Protein AF-A0A3B9SFB4-F1 (afdb_monomer_lite)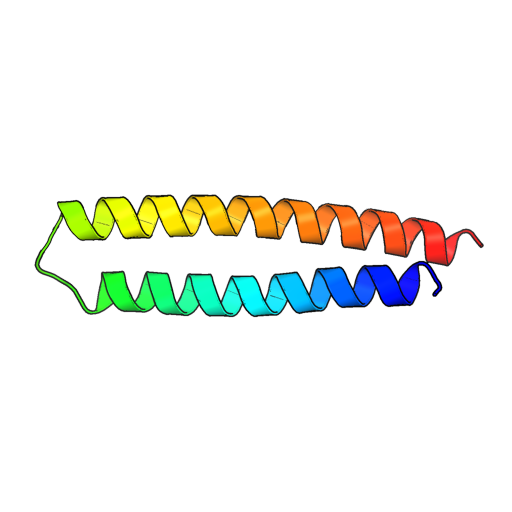

Structure (mmCIF, N/CA/C/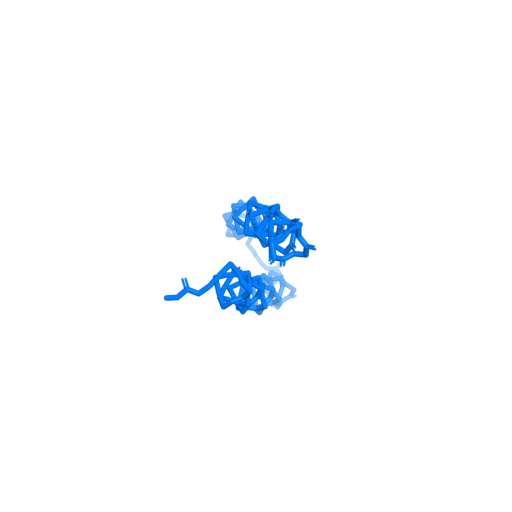O backbone):
data_AF-A0A3B9SFB4-F1
#
_entry.id   AF-A0A3B9SFB4-F1
#
loop_
_atom_site.group_PDB
_atom_site.id
_atom_site.type_symbol
_atom_site.label_atom_id
_atom_site.label_alt_id
_atom_site.label_comp_id
_atom_site.label_asym_id
_atom_site.label_entity_id
_atom_site.label_seq_id
_atom_site.pdbx_PDB_ins_code
_atom_site.Cartn_x
_atom_site.Cartn_y
_atom_site.Cartn_z
_atom_site.occupancy
_atom_site.B_iso_or_equiv
_atom_site.auth_seq_id
_atom_site.auth_comp_id
_atom_site.auth_asym_id
_atom_site.auth_atom_id
_atom_site.pdbx_PDB_model_num
ATOM 1 N N . MET A 1 1 ? 8.027 -10.921 -18.164 1.00 63.00 1 MET A N 1
ATOM 2 C CA . MET A 1 1 ? 7.456 -9.750 -17.467 1.00 63.00 1 MET A CA 1
ATOM 3 C C . MET A 1 1 ? 8.499 -8.656 -17.483 1.00 63.00 1 MET A C 1
ATOM 5 O O . MET A 1 1 ? 9.641 -8.947 -17.151 1.00 63.00 1 MET A O 1
ATOM 9 N N . ASP A 1 2 ? 8.132 -7.458 -17.928 1.00 87.19 2 ASP A N 1
ATOM 10 C CA . ASP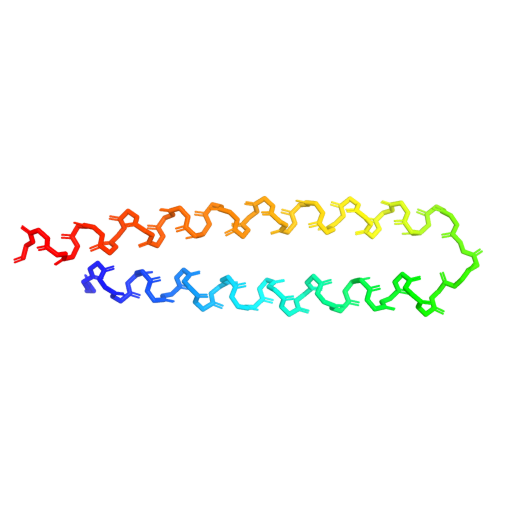 A 1 2 ? 9.009 -6.285 -17.893 1.00 87.19 2 ASP A CA 1
ATOM 11 C C . ASP A 1 2 ? 8.847 -5.501 -16.576 1.00 87.19 2 ASP A C 1
ATOM 13 O O . ASP A 1 2 ? 7.911 -5.717 -15.798 1.00 87.19 2 ASP A O 1
ATOM 17 N N . TYR A 1 3 ? 9.778 -4.578 -16.327 1.00 90.56 3 TYR A N 1
ATOM 18 C CA . TYR A 1 3 ? 9.770 -3.724 -15.141 1.00 90.56 3 TYR A CA 1
ATOM 19 C C . TYR A 1 3 ? 8.523 -2.828 -15.038 1.00 90.56 3 TYR A C 1
ATOM 21 O O . TYR A 1 3 ? 8.126 -2.490 -13.923 1.00 90.56 3 TYR A O 1
ATOM 29 N N . GLN A 1 4 ? 7.891 -2.469 -16.159 1.00 91.75 4 GLN A N 1
ATOM 30 C CA . GLN A 1 4 ? 6.690 -1.634 -16.188 1.00 91.75 4 GLN A CA 1
ATOM 31 C C . GLN A 1 4 ? 5.476 -2.396 -15.648 1.00 91.75 4 GLN A C 1
ATOM 33 O O . GLN A 1 4 ? 4.723 -1.870 -14.830 1.00 91.75 4 GLN A O 1
ATOM 38 N N . ASN A 1 5 ? 5.321 -3.659 -16.042 1.00 93.50 5 ASN A N 1
ATOM 39 C CA . ASN A 1 5 ? 4.272 -4.542 -15.546 1.00 93.50 5 ASN A CA 1
ATOM 40 C C . ASN A 1 5 ? 4.395 -4.756 -14.032 1.00 93.50 5 ASN A C 1
ATOM 42 O O . ASN A 1 5 ? 3.415 -4.596 -13.307 1.00 93.50 5 ASN A O 1
ATOM 46 N N . TRP A 1 6 ? 5.607 -5.000 -13.525 1.00 94.50 6 TRP A N 1
ATOM 47 C CA . TRP A 1 6 ? 5.826 -5.085 -12.078 1.00 94.50 6 TRP A CA 1
ATOM 48 C C . TRP A 1 6 ? 5.541 -3.761 -11.364 1.00 94.50 6 TRP A C 1
ATOM 50 O O . TRP A 1 6 ? 4.940 -3.764 -10.291 1.00 94.50 6 TRP A O 1
ATOM 60 N N . ALA A 1 7 ? 5.928 -2.617 -11.938 1.00 95.19 7 ALA A N 1
ATOM 61 C CA . ALA A 1 7 ? 5.615 -1.317 -11.349 1.00 95.19 7 ALA A CA 1
ATOM 62 C C . ALA A 1 7 ? 4.098 -1.106 -11.217 1.00 95.19 7 ALA A C 1
ATOM 64 O O . ALA A 1 7 ? 3.635 -0.665 -10.162 1.00 95.19 7 ALA A O 1
ATOM 65 N N . ASN A 1 8 ? 3.332 -1.487 -12.243 1.00 96.00 8 ASN A N 1
ATOM 66 C CA . ASN A 1 8 ? 1.873 -1.416 -12.237 1.00 96.00 8 ASN A CA 1
ATOM 67 C C . ASN A 1 8 ? 1.261 -2.312 -11.146 1.00 96.00 8 ASN A C 1
ATOM 69 O O . ASN A 1 8 ? 0.419 -1.840 -10.388 1.00 96.00 8 ASN A O 1
ATOM 73 N N . GLU A 1 9 ? 1.741 -3.546 -10.958 1.00 96.75 9 GLU A N 1
ATOM 74 C CA . GLU A 1 9 ? 1.263 -4.430 -9.877 1.00 96.75 9 GLU A CA 1
ATOM 75 C C . GLU A 1 9 ? 1.462 -3.822 -8.471 1.00 96.75 9 GLU A C 1
ATOM 77 O O . GLU A 1 9 ? 0.598 -3.932 -7.585 1.00 96.75 9 GLU A O 1
ATOM 82 N N . TYR A 1 10 ? 2.589 -3.137 -8.247 1.00 97.19 10 TYR A N 1
ATOM 83 C CA . TYR A 1 10 ? 2.833 -2.419 -6.994 1.00 97.19 10 TYR A CA 1
ATOM 84 C C . TYR A 1 10 ? 1.918 -1.195 -6.837 1.00 97.19 10 TYR A C 1
ATOM 86 O O . TYR A 1 10 ? 1.464 -0.927 -5.720 1.00 97.19 10 TYR A O 1
ATOM 94 N N . LEU A 1 11 ? 1.614 -0.471 -7.918 1.00 97.31 11 LEU A N 1
ATOM 95 C CA . LEU A 1 11 ? 0.672 0.654 -7.900 1.00 97.31 11 LEU A CA 1
ATOM 96 C C . LEU A 1 11 ? -0.767 0.189 -7.628 1.00 97.31 11 LEU A C 1
ATOM 98 O O . LEU A 1 11 ? -1.420 0.743 -6.742 1.00 97.31 11 LEU A O 1
ATOM 102 N N . ASP A 1 12 ? -1.218 -0.896 -8.253 1.00 97.94 12 ASP A N 1
ATOM 103 C CA . ASP A 1 12 ? -2.516 -1.521 -7.968 1.00 97.94 12 ASP A CA 1
ATOM 104 C C . ASP A 1 12 ? -2.627 -1.922 -6.490 1.00 97.94 12 ASP A C 1
ATOM 106 O O . ASP A 1 12 ? -3.659 -1.758 -5.827 1.00 97.94 12 ASP A O 1
ATOM 110 N N . THR A 1 13 ? -1.533 -2.441 -5.930 1.00 97.25 13 THR A N 1
ATOM 111 C CA . THR A 1 13 ? -1.457 -2.785 -4.508 1.00 97.25 13 THR A CA 1
ATOM 112 C C . THR A 1 13 ? -1.578 -1.539 -3.624 1.00 97.25 13 THR A C 1
ATOM 114 O O . THR A 1 13 ? -2.290 -1.563 -2.615 1.00 97.25 13 THR A O 1
ATOM 117 N N . VAL A 1 14 ? -0.960 -0.419 -4.010 1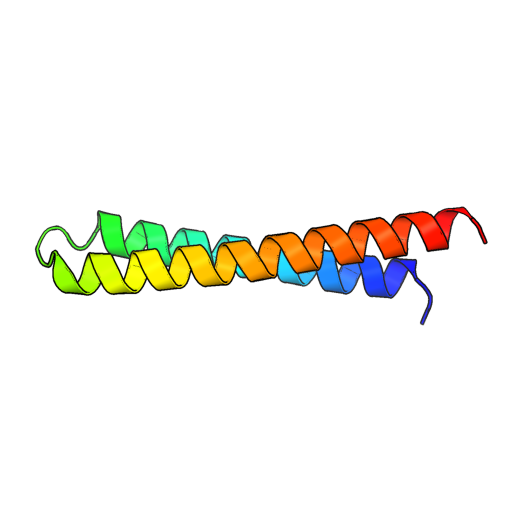.00 98.06 14 VAL A N 1
ATOM 118 C CA . VAL A 1 14 ? -1.098 0.872 -3.315 1.00 98.06 14 VAL A CA 1
ATOM 119 C C . VAL A 1 14 ? -2.553 1.341 -3.295 1.00 98.06 14 VAL A C 1
ATOM 121 O O . VAL A 1 14 ? -3.034 1.778 -2.243 1.00 98.06 14 VAL A O 1
ATOM 124 N N . GLU A 1 15 ? -3.277 1.223 -4.407 1.00 97.88 15 GLU A N 1
ATOM 125 C CA . GLU A 1 15 ? -4.694 1.594 -4.482 1.00 97.88 15 GLU A CA 1
ATOM 126 C C . GLU A 1 15 ? -5.567 0.735 -3.564 1.00 97.88 15 GLU A C 1
ATOM 128 O O . GLU A 1 15 ? -6.369 1.262 -2.780 1.00 97.88 15 GLU A O 1
ATOM 133 N N . LYS A 1 16 ? -5.348 -0.585 -3.567 1.00 97.94 16 LYS A N 1
ATOM 134 C CA . LYS A 1 16 ? -6.031 -1.517 -2.656 1.00 97.94 16 LYS A CA 1
ATOM 135 C C . LYS A 1 16 ? -5.783 -1.137 -1.194 1.00 97.94 16 LYS A C 1
ATOM 137 O O . LYS A 1 16 ? -6.728 -1.067 -0.400 1.00 97.94 16 LYS A O 1
ATOM 142 N N . ILE A 1 17 ? -4.538 -0.813 -0.836 1.00 97.69 17 ILE A N 1
ATOM 143 C CA . ILE A 1 17 ? -4.180 -0.380 0.521 1.00 97.69 17 ILE A CA 1
ATOM 144 C C . ILE A 1 17 ? -4.859 0.949 0.886 1.00 97.69 17 ILE A C 1
ATOM 146 O O . ILE A 1 17 ? -5.381 1.083 1.998 1.00 97.69 17 ILE A O 1
ATOM 150 N N . ASN A 1 18 ? -4.921 1.920 -0.031 1.00 97.56 18 ASN A N 1
ATOM 151 C CA . ASN A 1 18 ? -5.652 3.174 0.190 1.00 97.56 18 ASN A CA 1
ATOM 152 C C . ASN A 1 18 ? -7.133 2.903 0.513 1.00 97.56 18 ASN A C 1
ATOM 154 O O . ASN A 1 18 ? -7.682 3.493 1.452 1.00 97.56 18 ASN A O 1
ATOM 158 N N . GLY A 1 19 ? -7.761 1.962 -0.201 1.00 97.88 19 GLY A N 1
ATOM 159 C CA . GLY A 1 19 ? -9.124 1.503 0.073 1.00 97.88 19 GLY A CA 1
ATOM 160 C C . GLY A 1 19 ? -9.286 0.903 1.475 1.00 97.88 19 GLY A C 1
ATOM 161 O O . GLY A 1 19 ? -10.225 1.252 2.199 1.00 97.88 19 GLY A O 1
ATOM 162 N N . VAL A 1 20 ? -8.349 0.052 1.905 1.00 97.38 20 VAL A N 1
ATOM 163 C CA . VAL A 1 20 ? -8.337 -0.527 3.261 1.00 97.38 20 VAL A CA 1
ATOM 164 C C . VAL A 1 20 ? -8.197 0.563 4.326 1.00 97.38 20 VAL A C 1
ATOM 166 O O . VAL A 1 20 ? -8.985 0.599 5.274 1.00 97.38 20 VAL A O 1
ATOM 169 N N . ILE A 1 21 ? -7.254 1.494 4.161 1.00 97.12 21 ILE A N 1
ATOM 170 C CA . ILE A 1 21 ? -7.049 2.608 5.096 1.00 97.12 21 ILE A CA 1
ATOM 171 C C . ILE A 1 21 ? -8.312 3.472 5.196 1.00 97.12 21 ILE A C 1
ATOM 173 O O . ILE A 1 21 ? -8.714 3.831 6.304 1.00 97.12 21 ILE A O 1
ATOM 177 N N . LYS A 1 22 ? -8.973 3.779 4.071 1.00 96.94 22 LYS A N 1
ATOM 178 C CA . LYS A 1 22 ? -10.227 4.550 4.053 1.00 96.94 22 LYS A CA 1
ATOM 179 C C . LYS A 1 22 ? -11.328 3.845 4.850 1.00 96.94 22 LYS A C 1
ATOM 181 O O . LYS A 1 22 ? -11.966 4.481 5.688 1.00 96.94 22 LYS A O 1
ATOM 186 N N . LYS A 1 23 ? -11.497 2.529 4.666 1.00 95.88 23 LYS A N 1
ATOM 187 C CA . LYS A 1 23 ? -12.456 1.715 5.437 1.00 95.88 23 LYS A CA 1
ATOM 188 C C . LYS A 1 23 ? -12.134 1.713 6.936 1.00 95.88 23 LYS A C 1
ATOM 190 O O . LYS A 1 23 ? -13.037 1.866 7.753 1.00 95.88 23 LYS A O 1
ATOM 195 N N . LEU A 1 24 ? -10.860 1.584 7.314 1.00 94.00 24 LEU A N 1
ATOM 196 C CA . LEU A 1 24 ? -10.437 1.616 8.720 1.00 94.00 24 LEU A CA 1
ATOM 197 C C . LEU A 1 24 ? -10.673 2.991 9.366 1.00 94.00 24 LEU A C 1
ATOM 199 O O . LEU A 1 24 ? -11.177 3.061 10.484 1.00 94.00 24 LEU A O 1
ATOM 203 N N . LYS A 1 25 ? -10.384 4.086 8.653 1.00 92.38 25 LYS A N 1
ATOM 204 C CA . LYS A 1 25 ? -10.683 5.450 9.119 1.00 92.38 25 LYS A CA 1
ATOM 205 C C . LYS A 1 25 ? -12.188 5.680 9.293 1.00 92.38 25 LYS A C 1
ATOM 207 O O . LYS A 1 25 ? -12.596 6.276 10.286 1.00 92.38 25 LYS A O 1
ATOM 212 N N . ALA A 1 26 ? -13.010 5.177 8.369 1.00 92.50 26 ALA A N 1
ATOM 213 C CA . ALA A 1 26 ? -14.466 5.254 8.477 1.00 92.50 26 ALA A CA 1
ATOM 214 C C . ALA A 1 26 ? -14.997 4.486 9.699 1.00 92.50 26 ALA A C 1
ATOM 216 O O . ALA A 1 26 ? -15.860 4.998 10.406 1.00 92.50 26 ALA A O 1
ATOM 217 N N . LYS A 1 27 ? -14.429 3.308 10.006 1.00 89.44 27 LYS A N 1
ATOM 218 C CA . LYS A 1 27 ? -14.766 2.555 11.226 1.00 89.44 27 LYS A CA 1
ATOM 219 C C . LYS A 1 27 ? -14.502 3.367 12.497 1.00 89.44 27 LYS A C 1
ATOM 221 O O . LYS A 1 27 ? -15.389 3.431 13.334 1.00 89.44 27 LYS A O 1
ATOM 226 N N . ILE A 1 28 ? -13.353 4.045 12.605 1.00 87.50 28 ILE A N 1
ATOM 227 C CA . ILE A 1 28 ? -13.059 4.930 13.754 1.00 87.50 28 ILE A CA 1
ATOM 228 C C . ILE A 1 28 ? -14.086 6.065 13.856 1.00 87.50 28 ILE A C 1
ATOM 230 O O . ILE A 1 28 ? -14.527 6.400 14.948 1.00 87.50 28 ILE A O 1
ATOM 234 N N . LYS A 1 29 ? -14.463 6.677 12.725 1.00 85.69 29 LYS A N 1
ATOM 235 C CA . LYS A 1 29 ? -15.420 7.795 12.711 1.00 85.69 29 LYS A CA 1
ATOM 236 C C . LYS A 1 29 ? -16.823 7.366 13.160 1.00 85.69 29 LYS A C 1
ATOM 238 O O . LYS A 1 29 ? -17.496 8.133 13.844 1.00 85.69 29 LYS A O 1
ATOM 243 N N . ASN A 1 30 ? -17.252 6.169 12.763 1.00 84.50 30 ASN A N 1
ATOM 244 C CA . ASN A 1 30 ? -18.576 5.639 13.088 1.00 84.50 30 ASN A CA 1
ATOM 245 C C . ASN A 1 30 ? -18.641 5.045 14.504 1.00 84.50 30 ASN A C 1
ATOM 247 O O . ASN A 1 30 ? -19.713 5.019 15.099 1.00 84.50 30 ASN A O 1
ATOM 251 N N . ASP A 1 31 ? -17.508 4.605 15.057 1.00 79.44 31 ASP A N 1
ATOM 252 C CA . ASP A 1 31 ? -17.423 3.993 16.382 1.00 79.44 31 ASP A CA 1
ATOM 253 C C . ASP A 1 31 ? -16.935 5.015 17.433 1.00 79.44 31 ASP A C 1
ATOM 255 O O . ASP A 1 31 ? -15.748 5.122 17.762 1.00 79.44 31 ASP A O 1
ATOM 259 N N . LYS A 1 32 ? -17.876 5.824 17.946 1.00 65.69 32 LYS A N 1
ATOM 260 C CA . LYS A 1 32 ? -17.620 6.891 18.939 1.00 65.69 32 LYS A CA 1
ATOM 261 C C . LYS A 1 32 ? -17.274 6.375 20.348 1.00 65.69 32 LYS A C 1
ATOM 263 O O . LYS A 1 32 ? -16.919 7.187 21.196 1.00 65.69 32 LYS A O 1
ATOM 268 N N . SER A 1 33 ? -17.379 5.070 20.627 1.00 59.22 33 SER A N 1
ATOM 269 C CA . SER A 1 33 ? -17.560 4.575 22.005 1.00 59.22 33 SER A CA 1
ATOM 270 C C . SER A 1 33 ? -16.416 3.729 22.599 1.00 59.22 33 SER A C 1
ATOM 272 O O . SER A 1 33 ? -16.493 3.379 23.776 1.00 59.22 33 SER A O 1
ATOM 274 N N . SER A 1 34 ? -15.322 3.426 21.885 1.00 63.44 34 SER A N 1
ATOM 275 C CA . SER A 1 34 ? -14.256 2.567 22.445 1.00 63.44 34 SER A CA 1
ATOM 276 C C . SER A 1 34 ? -12.835 3.049 22.125 1.00 63.44 34 SER A C 1
ATOM 278 O O . SER A 1 34 ? -12.301 2.843 21.032 1.00 63.44 34 SER A O 1
ATOM 280 N N . SER A 1 35 ? -12.185 3.670 23.116 1.00 67.44 35 SER A N 1
ATOM 281 C CA . SER A 1 35 ? -10.802 4.171 23.038 1.00 67.44 35 SER A CA 1
ATOM 282 C C . SER A 1 35 ? -9.777 3.065 22.735 1.00 67.44 35 SER 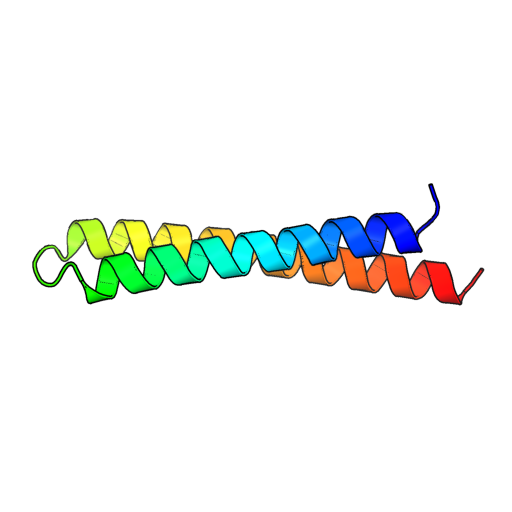A C 1
ATOM 284 O O . SER A 1 35 ? -8.849 3.285 21.952 1.00 67.44 35 SER A O 1
ATOM 286 N N . SER A 1 36 ? -9.975 1.855 23.270 1.00 73.12 36 SER A N 1
ATOM 287 C CA . SER A 1 36 ? -9.084 0.704 23.068 1.00 73.12 36 SER A CA 1
ATOM 288 C C . SER A 1 36 ? -9.174 0.115 21.653 1.00 73.12 36 SER A C 1
ATOM 290 O O . SER A 1 36 ? -8.141 -0.096 21.008 1.00 73.12 36 SER A O 1
ATOM 292 N N . LYS A 1 37 ? -10.386 -0.070 21.104 1.00 76.19 37 LYS A N 1
ATOM 293 C CA . LYS A 1 37 ? -10.590 -0.526 19.713 1.00 76.19 37 LYS A CA 1
ATOM 294 C C . LYS A 1 37 ? -10.045 0.484 18.705 1.00 76.19 37 LYS A C 1
ATOM 296 O O . LYS A 1 37 ? -9.372 0.101 17.745 1.00 76.19 37 LYS A O 1
ATOM 301 N N . ASN A 1 38 ? -10.236 1.776 18.965 1.00 83.31 38 ASN A N 1
ATOM 302 C CA . ASN A 1 38 ? -9.675 2.839 18.136 1.00 83.31 38 ASN A CA 1
ATOM 303 C C . ASN A 1 38 ? -8.136 2.837 18.149 1.00 83.31 38 ASN A C 1
ATOM 305 O O . ASN A 1 38 ? -7.521 3.093 17.113 1.00 83.31 38 ASN A O 1
ATOM 309 N N . GLY A 1 39 ? -7.503 2.474 19.270 1.00 88.44 39 GLY A N 1
ATOM 310 C CA . GLY A 1 39 ? -6.054 2.265 19.351 1.00 88.44 39 GLY A CA 1
ATOM 311 C C . GLY A 1 39 ? -5.549 1.155 18.420 1.00 88.44 39 GLY A C 1
ATOM 312 O O . GLY A 1 39 ? -4.593 1.361 17.670 1.00 88.44 39 GLY A O 1
ATOM 313 N N . LEU A 1 40 ? -6.225 0.001 18.397 1.00 90.88 40 LEU A N 1
ATOM 314 C CA . LEU A 1 40 ? -5.879 -1.112 17.502 1.00 90.88 40 LEU A CA 1
ATOM 315 C C . LEU A 1 40 ? -6.080 -0.754 16.024 1.00 90.88 40 LEU A C 1
ATOM 317 O O . LEU A 1 40 ? -5.221 -1.052 15.192 1.00 90.88 40 LEU A O 1
ATOM 321 N N . ILE A 1 41 ? -7.176 -0.068 15.686 1.00 91.94 41 ILE A N 1
ATOM 322 C CA . ILE A 1 41 ? -7.431 0.356 14.303 1.00 91.94 41 ILE A CA 1
ATOM 323 C C . ILE A 1 41 ? -6.379 1.377 13.846 1.00 91.94 41 ILE A C 1
ATOM 325 O O . ILE A 1 41 ? -5.882 1.268 12.725 1.00 91.94 41 ILE A O 1
ATOM 329 N N . LYS A 1 42 ? -5.968 2.318 14.708 1.00 92.56 42 LYS A N 1
ATOM 330 C CA . LYS A 1 42 ? -4.875 3.263 14.414 1.00 92.56 42 LYS A CA 1
ATOM 331 C C . LYS A 1 42 ? -3.549 2.544 14.150 1.00 92.56 42 LYS A C 1
ATOM 333 O O . LYS A 1 42 ? -2.904 2.843 13.147 1.00 92.56 42 LYS A O 1
ATOM 338 N N . LYS A 1 43 ? -3.175 1.557 14.977 1.00 95.12 43 LYS A N 1
ATOM 339 C CA . LYS A 1 43 ? -1.981 0.719 14.737 1.00 95.12 43 LYS A CA 1
ATOM 340 C C . LYS A 1 43 ? -2.065 -0.009 13.393 1.00 95.12 43 LYS A C 1
ATOM 342 O O . LYS A 1 43 ? -1.106 -0.006 12.627 1.00 95.12 43 LYS A O 1
ATOM 347 N N . ARG A 1 44 ? -3.235 -0.561 13.058 1.00 95.44 44 ARG A N 1
ATOM 348 C CA . ARG A 1 44 ? -3.464 -1.234 11.771 1.00 95.44 44 ARG A CA 1
ATOM 349 C C . ARG A 1 44 ? -3.359 -0.274 10.582 1.00 95.44 44 ARG A C 1
ATOM 351 O O . ARG A 1 44 ? -2.801 -0.648 9.557 1.00 95.44 44 ARG A O 1
ATOM 358 N N . ILE A 1 45 ? -3.853 0.960 10.710 1.00 96.50 45 ILE A N 1
ATOM 359 C CA . ILE A 1 45 ? -3.671 2.006 9.690 1.00 96.50 45 ILE A CA 1
ATOM 360 C C . ILE A 1 45 ? -2.183 2.317 9.502 1.00 96.50 45 ILE A C 1
ATOM 362 O O . ILE A 1 45 ? -1.731 2.378 8.361 1.00 96.50 45 ILE A O 1
ATOM 366 N N . ALA A 1 46 ? -1.425 2.483 10.589 1.00 97.44 46 ALA A N 1
ATOM 367 C CA . ALA A 1 46 ? 0.008 2.772 10.520 1.00 97.44 46 ALA A CA 1
ATOM 368 C C . ALA A 1 46 ? 0.793 1.648 9.821 1.00 97.44 46 ALA A C 1
ATOM 370 O O . ALA A 1 46 ? 1.631 1.924 8.964 1.00 97.44 46 ALA A O 1
ATOM 371 N N . TYR A 1 47 ? 0.460 0.389 10.116 1.00 97.81 47 TYR A N 1
ATOM 372 C CA . TYR A 1 47 ? 1.023 -0.777 9.432 1.00 97.81 47 TYR A CA 1
ATOM 373 C C . TYR A 1 47 ? 0.761 -0.739 7.919 1.00 97.81 47 TYR A C 1
ATOM 375 O O . TYR A 1 47 ? 1.698 -0.776 7.123 1.00 97.81 47 TYR A O 1
ATOM 383 N N . TRP A 1 48 ? -0.498 -0.555 7.508 1.00 97.94 48 TRP A N 1
ATOM 384 C CA . TRP A 1 48 ? -0.853 -0.446 6.089 1.00 97.94 48 TRP A CA 1
ATOM 385 C C . TRP A 1 48 ? -0.189 0.751 5.399 1.00 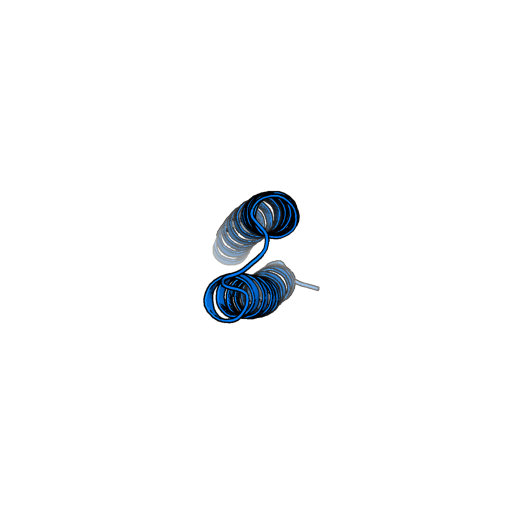97.94 48 TRP A C 1
ATOM 387 O O . TRP A 1 48 ? 0.212 0.651 4.243 1.00 97.94 48 TRP A O 1
ATOM 397 N N . GLN A 1 49 ? -0.019 1.877 6.095 1.00 97.81 49 GLN A N 1
ATOM 398 C CA . GLN A 1 49 ? 0.735 3.016 5.567 1.00 97.81 49 GLN A CA 1
ATOM 399 C C . GLN A 1 49 ? 2.213 2.687 5.333 1.00 97.81 49 GLN A C 1
ATOM 401 O O . GLN A 1 49 ? 2.795 3.237 4.399 1.00 97.81 49 GLN A O 1
ATOM 406 N N . SER A 1 50 ? 2.811 1.817 6.151 1.00 98.12 50 SER A N 1
ATOM 407 C CA . SER A 1 50 ? 4.184 1.351 5.941 1.00 98.12 50 SER A CA 1
ATOM 408 C C . SER A 1 50 ? 4.299 0.543 4.655 1.00 98.12 50 SER A C 1
ATOM 410 O O . SER A 1 50 ? 5.063 0.931 3.776 1.00 98.12 50 SER A O 1
ATOM 412 N N . ILE A 1 51 ? 3.447 -0.474 4.489 1.00 97.75 51 ILE A N 1
ATOM 413 C CA . ILE A 1 51 ? 3.421 -1.305 3.274 1.00 97.75 51 ILE A CA 1
ATOM 414 C C . ILE A 1 51 ? 3.169 -0.439 2.039 1.00 97.75 51 ILE A C 1
ATOM 416 O O . ILE A 1 51 ? 3.875 -0.541 1.044 1.00 97.75 51 ILE A O 1
ATOM 420 N N . ARG A 1 52 ? 2.207 0.491 2.113 1.00 98.00 52 ARG A N 1
ATOM 421 C CA . ARG A 1 52 ? 1.920 1.427 1.018 1.00 98.00 52 ARG A CA 1
ATOM 422 C C . ARG A 1 52 ? 3.167 2.194 0.570 1.00 98.00 52 ARG A C 1
ATOM 424 O O . ARG A 1 52 ? 3.359 2.394 -0.626 1.00 98.00 52 ARG A O 1
ATOM 431 N N . ARG A 1 53 ? 3.982 2.678 1.515 1.00 98.12 53 ARG A N 1
ATOM 432 C CA . ARG A 1 53 ? 5.215 3.417 1.199 1.00 98.12 53 ARG A CA 1
ATOM 433 C C . ARG A 1 53 ? 6.250 2.518 0.536 1.00 98.12 53 ARG A C 1
ATOM 435 O O . ARG A 1 53 ? 6.893 2.962 -0.408 1.00 98.12 53 ARG A O 1
ATOM 442 N N . GLU A 1 54 ? 6.389 1.283 1.002 1.00 97.75 54 GLU A N 1
ATOM 443 C CA . GLU A 1 54 ? 7.289 0.302 0.392 1.00 97.75 54 GLU A CA 1
ATOM 444 C C . GLU A 1 54 ? 6.855 -0.034 -1.035 1.00 97.75 54 GLU A C 1
ATOM 446 O O . GLU A 1 54 ? 7.674 0.065 -1.943 1.00 97.75 54 GLU A O 1
ATOM 451 N N . CYS A 1 55 ? 5.565 -0.300 -1.270 1.00 96.88 55 CYS A N 1
ATOM 452 C CA . CYS A 1 55 ? 5.040 -0.536 -2.616 1.00 96.88 55 CYS A CA 1
ATOM 453 C C . CYS A 1 55 ? 5.291 0.657 -3.550 1.00 96.88 55 CYS A C 1
ATOM 455 O O . CYS A 1 55 ? 5.776 0.463 -4.660 1.00 96.88 55 CYS A O 1
ATOM 457 N N . LEU A 1 56 ? 5.033 1.893 -3.097 1.00 97.31 56 LEU A N 1
ATOM 458 C CA . LEU A 1 56 ? 5.328 3.098 -3.885 1.00 97.31 56 LEU A CA 1
ATOM 459 C C . LEU A 1 56 ? 6.821 3.230 -4.205 1.00 97.31 56 LEU A C 1
ATOM 461 O O . LEU A 1 56 ? 7.187 3.548 -5.334 1.00 97.31 56 LEU A O 1
ATOM 465 N N . LYS A 1 57 ? 7.693 2.981 -3.222 1.00 97.75 57 LYS A N 1
ATOM 466 C CA . LYS A 1 57 ? 9.143 3.034 -3.425 1.00 97.75 57 LYS A CA 1
ATOM 467 C C . LYS A 1 57 ? 9.581 2.004 -4.465 1.00 97.75 57 LYS A C 1
ATOM 469 O O . LYS A 1 57 ? 10.356 2.343 -5.355 1.00 97.75 57 LYS A O 1
ATOM 474 N N . THR A 1 58 ? 9.070 0.780 -4.378 1.00 96.56 58 THR A N 1
ATOM 475 C CA . THR A 1 58 ? 9.392 -0.291 -5.325 1.00 96.56 58 THR A CA 1
ATOM 476 C C . THR A 1 58 ? 8.873 0.021 -6.725 1.00 96.56 58 THR A C 1
ATOM 478 O O . THR A 1 58 ? 9.649 -0.065 -7.672 1.00 96.56 58 THR A O 1
ATOM 481 N N . ALA A 1 59 ? 7.626 0.486 -6.866 1.00 95.94 59 ALA A N 1
ATOM 482 C CA . ALA A 1 59 ? 7.078 0.925 -8.151 1.00 95.94 59 ALA A CA 1
ATOM 483 C C . ALA A 1 59 ? 7.945 2.013 -8.804 1.00 95.94 59 ALA A C 1
ATOM 485 O O . ALA A 1 59 ? 8.265 1.927 -9.986 1.00 95.94 59 ALA A O 1
ATOM 486 N N . ASN A 1 60 ? 8.401 2.999 -8.026 1.00 95.44 60 ASN A N 1
ATOM 487 C CA . ASN A 1 60 ? 9.273 4.061 -8.530 1.00 95.44 60 ASN A CA 1
ATOM 488 C C . ASN A 1 60 ? 10.637 3.533 -8.998 1.00 95.44 60 ASN A C 1
ATOM 490 O O . ASN A 1 60 ? 11.134 3.965 -10.036 1.00 95.44 60 ASN A O 1
ATOM 494 N N . ILE A 1 61 ? 11.239 2.592 -8.260 1.00 96.06 61 ILE A N 1
ATOM 495 C CA . ILE A 1 61 ? 12.502 1.949 -8.660 1.00 96.06 61 ILE A CA 1
ATOM 496 C C . ILE A 1 61 ? 12.318 1.177 -9.970 1.00 96.06 61 ILE A C 1
ATOM 498 O O . ILE A 1 61 ? 13.175 1.248 -10.849 1.00 96.06 61 ILE A O 1
ATOM 502 N N . LEU A 1 62 ? 11.211 0.446 -10.101 1.00 94.88 62 LEU A N 1
ATOM 503 C CA . LEU A 1 62 ? 10.902 -0.353 -11.283 1.00 94.88 62 LEU A CA 1
ATOM 504 C C . LEU A 1 62 ? 10.636 0.531 -12.507 1.00 94.88 62 LEU A C 1
ATOM 506 O O . LEU A 1 62 ? 11.268 0.318 -13.537 1.00 94.88 62 LEU A O 1
ATOM 510 N N . ASN A 1 63 ? 9.827 1.585 -12.371 1.00 92.75 63 ASN A N 1
ATOM 511 C CA . ASN A 1 63 ? 9.617 2.584 -13.426 1.00 92.75 63 ASN A CA 1
ATOM 512 C C . ASN A 1 63 ? 10.944 3.222 -13.870 1.00 92.75 63 ASN A C 1
ATOM 514 O O . ASN A 1 63 ? 11.218 3.334 -15.060 1.00 92.75 63 ASN A O 1
ATOM 518 N N . ALA A 1 64 ? 11.820 3.586 -12.927 1.00 91.56 64 ALA A N 1
ATOM 519 C CA . ALA A 1 64 ? 13.128 4.152 -13.262 1.00 91.56 64 ALA A CA 1
ATOM 520 C C . ALA A 1 64 ? 14.041 3.169 -14.015 1.00 91.56 64 ALA A C 1
ATOM 522 O O . ALA A 1 64 ? 14.905 3.601 -14.776 1.00 91.56 64 ALA A O 1
ATOM 523 N N . ARG A 1 65 ? 13.878 1.856 -13.804 1.00 90.75 65 ARG A N 1
ATOM 524 C CA . ARG A 1 65 ? 14.591 0.818 -14.563 1.00 90.75 65 ARG A CA 1
ATOM 525 C C . ARG A 1 65 ? 13.969 0.583 -15.935 1.00 90.75 65 ARG A C 1
ATOM 527 O O . ARG A 1 65 ? 14.720 0.390 -16.880 1.00 90.75 65 ARG A O 1
ATOM 534 N N . ALA A 1 66 ? 12.643 0.648 -16.044 1.00 87.69 66 ALA A N 1
ATOM 535 C CA . ALA A 1 66 ? 11.922 0.520 -17.309 1.00 87.69 66 ALA A CA 1
ATOM 536 C C . ALA A 1 66 ? 12.275 1.635 -18.307 1.00 87.69 66 ALA A C 1
ATOM 538 O O . ALA A 1 66 ? 12.316 1.382 -19.496 1.00 87.69 66 ALA A O 1
ATOM 539 N N . VAL A 1 67 ? 12.566 2.852 -17.830 1.00 80.19 67 VAL A N 1
ATOM 540 C CA . VAL A 1 67 ? 12.929 4.004 -18.684 1.00 80.19 67 VAL A CA 1
ATOM 541 C C . VAL A 1 67 ? 14.397 3.973 -19.150 1.00 80.19 67 VAL A C 1
ATOM 543 O O . VAL A 1 67 ? 14.762 4.672 -20.090 1.00 80.19 67 VAL A O 1
ATOM 546 N N . LYS A 1 68 ? 15.266 3.201 -18.484 1.00 70.75 68 LYS A N 1
ATOM 547 C CA . LYS A 1 68 ? 16.708 3.125 -18.800 1.00 70.75 68 LYS A CA 1
ATOM 548 C C . LYS A 1 68 ? 17.080 2.011 -19.786 1.00 70.75 68 LYS A C 1
ATOM 550 O O . LYS A 1 68 ? 18.248 1.938 -20.165 1.00 70.75 68 LYS A O 1
ATOM 555 N N . HIS A 1 69 ? 16.136 1.150 -20.147 1.00 53.75 69 HIS A N 1
ATOM 556 C CA . HIS A 1 69 ? 16.303 0.010 -21.049 1.00 53.75 69 HIS A CA 1
ATOM 557 C C . HIS A 1 69 ? 15.309 0.112 -22.200 1.00 53.75 69 HIS A C 1
ATOM 559 O O . HIS A 1 69 ? 15.634 -0.443 -23.270 1.00 53.75 69 HIS A O 1
#

pLDDT: mean 90.38, std 10.71, range [53.75, 98.12]

Radius of gyration: 15.89 Å; chains: 1; bounding box: 35×18×44 Å

Foldseek 3Di:
DALQVLLVVLVVLLVVLVVVLVVLVVVLVVCPDDPVVNVVSVVVSVVSVVSSVVSNVSSVVSVVVRVVD

Sequence (69 aa):
MDYQNWANEYLDTVEKINGVIKKLKAKIKNDKSSSSKNGLIKKRIAYWQSIRRECLKTANILNARAVKH

Secondary structure (DSSP, 8-state):
--HHHHHHHHHHHHHHHHHHHHHHHHHHHH-TT-HHHHHHHHHHHHHHHHHHHHHHHHHHHHHHHHTT-